Protein AF-A0AA40C578-F1 (afdb_monomer_lite)

Radius of gyration: 15.39 Å; chains: 1; bounding box: 48×31×40 Å

Secondary structure (DSSP, 8-state):
-PPPP--PPPS--S--TTSPPPTTSPEEEEEE--HHHHHHH-TTS-----GGG--SS-HHHHHHHHHHHHHHHSS---TTSTTSEEEEEEE-TTTS------

Organism: NCBI:txid252184

Sequence (102 aa):
MALELHIPPCIRASAHPLHPPPPEQPLRIQIEGPLVSIQKLLPEIPWNTSVASLMFPQPAGSELARLAYQKLYGREVRPEVSGDMVVRDEYLGWVMGVTPLT

pLDDT: mean 84.06, std 10.27, range [49.28, 93.81]

Structure (mmCIF, N/CA/C/O backbone):
data_AF-A0AA40C578-F1
#
_entry.id   AF-A0AA40C578-F1
#
loop_
_atom_site.group_PDB
_atom_site.id
_atom_site.type_symbol
_atom_site.label_atom_id
_atom_site.label_alt_id
_atom_site.label_comp_id
_atom_site.label_asym_id
_atom_site.label_entity_id
_atom_site.label_seq_id
_atom_site.pdbx_PDB_ins_code
_atom_site.Cartn_x
_atom_site.Cartn_y
_atom_site.Cartn_z
_atom_site.occupancy
_atom_site.B_iso_or_equiv
_atom_site.auth_seq_id
_atom_site.auth_comp_id
_atom_site.auth_asym_id
_atom_site.auth_atom_id
_atom_site.pdbx_PDB_model_num
ATOM 1 N N . MET A 1 1 ? -2.485 -17.327 -10.157 1.00 65.50 1 MET A N 1
ATOM 2 C CA . MET A 1 1 ? -3.630 -16.936 -9.306 1.00 65.50 1 MET A CA 1
ATOM 3 C C . MET A 1 1 ? -3.158 -15.845 -8.365 1.00 65.50 1 MET A C 1
ATOM 5 O O . MET A 1 1 ? -2.053 -15.978 -7.849 1.00 65.50 1 MET A O 1
ATOM 9 N N . ALA A 1 2 ? -3.945 -14.781 -8.203 1.00 80.62 2 ALA A N 1
ATOM 10 C CA . ALA A 1 2 ? -3.646 -13.692 -7.277 1.00 80.62 2 ALA A CA 1
ATOM 11 C C . ALA A 1 2 ? -3.745 -14.176 -5.822 1.00 80.62 2 ALA A C 1
ATOM 13 O O . ALA A 1 2 ? -4.670 -14.915 -5.480 1.00 80.62 2 ALA A O 1
ATOM 14 N N . LEU A 1 3 ? -2.791 -13.779 -4.980 1.00 88.00 3 LEU A N 1
ATOM 15 C CA . LEU A 1 3 ? -2.892 -13.956 -3.532 1.00 88.00 3 LEU A CA 1
ATOM 16 C C . LEU A 1 3 ? -3.752 -12.848 -2.915 1.00 88.00 3 LEU A C 1
ATOM 18 O O . LEU A 1 3 ? -3.828 -11.741 -3.440 1.00 88.00 3 LEU A O 1
ATOM 22 N N . GLU A 1 4 ? -4.363 -13.134 -1.768 1.00 89.38 4 GLU A N 1
ATOM 23 C CA . GLU A 1 4 ? -5.118 -12.139 -1.011 1.00 89.38 4 GLU A CA 1
ATOM 2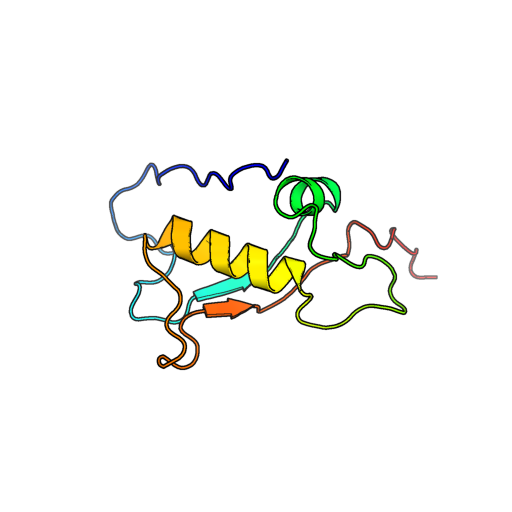4 C C . GLU A 1 4 ? -4.186 -11.290 -0.132 1.00 89.38 4 GLU A C 1
ATOM 26 O O . GLU A 1 4 ? -3.305 -11.814 0.556 1.00 89.38 4 GLU A O 1
ATOM 31 N N . LEU A 1 5 ? -4.399 -9.971 -0.115 1.00 90.75 5 LEU A N 1
ATOM 32 C CA . LEU A 1 5 ? -3.727 -9.083 0.830 1.00 90.75 5 LEU A CA 1
ATOM 33 C C . LEU A 1 5 ? -4.277 -9.316 2.244 1.00 90.75 5 LEU A C 1
ATOM 35 O O . LEU A 1 5 ? -5.446 -9.038 2.519 1.00 90.75 5 LEU A O 1
ATOM 39 N N . HIS A 1 6 ? -3.420 -9.772 3.156 1.00 90.88 6 HIS A N 1
ATOM 40 C CA . HIS A 1 6 ? -3.753 -9.928 4.569 1.00 90.88 6 HIS A CA 1
ATOM 41 C C . HIS A 1 6 ? -3.068 -8.847 5.412 1.00 90.88 6 HIS A C 1
ATOM 43 O O . HIS A 1 6 ? -1.841 -8.771 5.450 1.00 90.88 6 HIS A O 1
ATOM 49 N N . ILE A 1 7 ? -3.867 -8.037 6.112 1.00 89.56 7 ILE A N 1
ATOM 50 C CA . ILE A 1 7 ? -3.400 -7.092 7.132 1.00 89.56 7 ILE A CA 1
ATOM 51 C C . ILE A 1 7 ? -3.898 -7.615 8.484 1.00 89.56 7 ILE A C 1
ATOM 53 O O . ILE A 1 7 ? -5.114 -7.686 8.680 1.00 89.56 7 ILE A O 1
ATOM 57 N N . PRO A 1 8 ? -3.002 -8.011 9.405 1.00 89.06 8 PRO A N 1
ATOM 58 C CA . PRO A 1 8 ? -3.409 -8.477 10.722 1.00 89.06 8 PRO A CA 1
ATOM 59 C C . PRO A 1 8 ? -4.189 -7.398 11.487 1.00 89.06 8 PRO A C 1
ATOM 61 O O . PRO A 1 8 ? -3.866 -6.211 11.369 1.00 89.06 8 PRO A O 1
ATOM 64 N N . PRO A 1 9 ? -5.182 -7.781 12.307 1.00 84.06 9 PRO A N 1
ATOM 65 C CA . PRO A 1 9 ? -5.873 -6.826 13.160 1.00 84.06 9 PRO A CA 1
ATOM 66 C C . PRO A 1 9 ? -4.894 -6.193 14.153 1.00 84.06 9 PRO A C 1
ATOM 68 O O . PRO A 1 9 ? -3.936 -6.827 14.607 1.00 84.06 9 PRO A O 1
ATOM 71 N N . CYS A 1 10 ? -5.145 -4.938 14.523 1.00 83.81 10 CYS A N 1
ATOM 72 C CA . CYS A 1 10 ? -4.321 -4.279 15.526 1.00 83.81 10 CYS A CA 1
ATOM 73 C C . CYS A 1 10 ? -4.497 -4.954 16.894 1.00 83.81 10 CYS A C 1
ATOM 75 O O . CYS A 1 10 ? -5.617 -5.186 17.345 1.00 83.81 10 CYS A O 1
ATOM 77 N N . ILE A 1 11 ? -3.386 -5.205 17.594 1.00 86.31 11 ILE A N 1
ATOM 78 C CA . ILE A 1 11 ? -3.401 -5.724 18.972 1.00 86.31 11 ILE A CA 1
ATOM 79 C C . ILE A 1 11 ? -3.868 -4.677 19.998 1.00 86.31 11 ILE A C 1
ATOM 81 O O . ILE A 1 11 ? -4.165 -5.017 21.141 1.00 86.31 11 ILE A O 1
ATOM 85 N N . ARG A 1 12 ? -3.903 -3.392 19.614 1.00 85.06 12 ARG A N 1
ATOM 86 C CA . ARG A 1 12 ? -4.353 -2.275 20.453 1.00 85.06 12 ARG A CA 1
ATOM 87 C C . ARG A 1 12 ? -5.687 -1.753 19.935 1.00 85.06 12 ARG A C 1
ATOM 89 O O . ARG A 1 12 ? -5.783 -1.326 18.790 1.00 85.06 12 ARG A O 1
ATOM 96 N N . ALA A 1 13 ? -6.695 -1.731 20.802 1.00 77.69 13 ALA A N 1
ATOM 97 C CA . ALA A 1 13 ? -8.019 -1.215 20.455 1.00 77.69 13 ALA A CA 1
ATOM 98 C C . ALA A 1 13 ? -8.140 0.314 20.615 1.00 77.69 13 ALA A C 1
ATOM 100 O O . ALA A 1 13 ? -8.947 0.944 19.938 1.00 77.69 13 ALA A O 1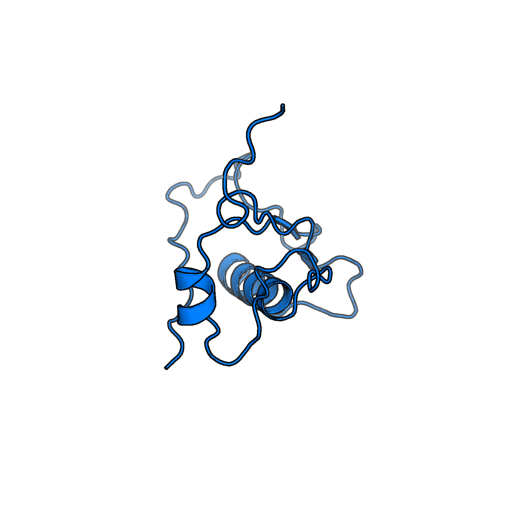
ATOM 101 N N . SER A 1 14 ? -7.354 0.931 21.504 1.00 82.25 14 SER A N 1
ATOM 102 C CA . SER A 1 14 ? -7.402 2.380 21.743 1.00 82.25 14 SER A CA 1
ATOM 103 C C . SER A 1 14 ? -6.773 3.165 20.594 1.00 82.25 14 SER A C 1
ATOM 105 O O . SER A 1 14 ? -5.764 2.729 20.042 1.00 82.25 14 SER A O 1
ATOM 107 N N . ALA A 1 15 ? -7.297 4.358 20.299 1.00 79.75 15 ALA A N 1
ATOM 108 C CA . ALA A 1 15 ? -6.680 5.274 19.341 1.00 79.75 15 ALA A CA 1
ATOM 109 C C . ALA A 1 15 ? -5.189 5.488 19.662 1.00 79.75 15 ALA A C 1
ATOM 111 O O . ALA A 1 15 ? -4.816 5.725 20.812 1.00 79.75 15 ALA A O 1
ATOM 112 N N . HIS A 1 16 ? -4.336 5.376 18.646 1.00 82.50 16 HIS A N 1
ATOM 113 C CA . HIS A 1 16 ? -2.889 5.485 18.782 1.00 82.50 16 HIS A CA 1
ATOM 114 C C . HIS A 1 16 ? -2.335 6.334 17.633 1.00 82.50 16 HIS A C 1
ATOM 116 O O . HIS A 1 16 ? -2.807 6.174 16.509 1.00 82.50 16 HIS A O 1
ATOM 122 N N . PRO A 1 17 ? -1.295 7.161 17.844 1.00 84.06 17 PRO A N 1
ATOM 123 C CA . PRO A 1 17 ? -0.684 7.963 16.773 1.00 84.06 17 PRO A CA 1
ATOM 124 C C . PRO A 1 17 ? -0.124 7.161 15.585 1.00 84.06 17 PRO A C 1
ATOM 126 O O . PRO A 1 17 ? 0.201 7.737 14.557 1.00 84.06 17 PRO A O 1
ATOM 129 N N . LEU A 1 18 ? 0.016 5.841 15.744 1.00 84.44 18 LEU A N 1
ATOM 130 C CA . LEU A 1 18 ? 0.491 4.916 14.704 1.00 84.44 18 LEU A CA 1
ATOM 131 C C . LEU A 1 18 ? -0.647 4.120 14.047 1.00 84.44 18 LEU A C 1
ATOM 133 O O . LEU A 1 18 ? -0.381 3.234 13.242 1.00 84.44 18 LEU A O 1
ATOM 137 N N . HIS A 1 19 ? -1.901 4.370 14.424 1.00 88.19 19 HIS A N 1
ATOM 138 C CA . HIS A 1 19 ? -3.037 3.797 13.713 1.00 88.19 19 HIS A CA 1
ATOM 139 C C . HIS A 1 19 ? -3.284 4.574 12.419 1.00 88.19 19 HIS A C 1
ATOM 141 O O . HIS A 1 19 ? -2.951 5.762 12.345 1.00 88.19 19 HIS A O 1
ATOM 147 N N . PRO A 1 20 ? -3.898 3.930 11.412 1.00 88.38 20 PRO A N 1
ATOM 148 C CA . PRO A 1 20 ? -4.457 4.656 10.287 1.00 88.38 20 PRO A CA 1
ATOM 149 C C . PRO A 1 20 ? -5.362 5.795 10.782 1.00 88.38 20 PRO A C 1
ATOM 151 O O . PRO A 1 20 ? -6.027 5.644 11.817 1.00 88.38 20 PRO A O 1
ATOM 154 N N . PRO A 1 21 ? -5.401 6.931 10.067 1.00 88.81 21 PRO A N 1
ATOM 155 C CA . PRO A 1 21 ? -6.300 8.019 10.408 1.00 88.81 21 PRO A CA 1
ATOM 156 C C . PRO A 1 21 ? -7.766 7.546 10.347 1.00 88.81 21 PRO A C 1
ATOM 158 O O . PRO A 1 21 ? -8.060 6.539 9.695 1.00 88.81 21 PRO A O 1
ATOM 161 N N . PRO A 1 22 ? -8.703 8.247 11.006 1.00 86.44 22 PRO A N 1
ATOM 162 C CA . PRO A 1 22 ? -10.127 7.953 10.881 1.00 86.44 22 PRO A CA 1
ATOM 163 C C . PRO A 1 22 ? -10.593 7.975 9.414 1.00 86.44 22 PRO A C 1
ATOM 165 O O . PRO A 1 22 ? -10.015 8.721 8.622 1.00 86.44 22 PRO A O 1
ATOM 168 N N . PRO A 1 23 ? -11.649 7.229 9.042 1.00 82.69 23 PRO A N 1
ATOM 169 C CA . PRO A 1 23 ? -12.144 7.173 7.662 1.00 82.69 23 PRO A CA 1
ATOM 170 C C . PRO A 1 23 ? -12.591 8.529 7.086 1.00 82.69 23 PRO A C 1
ATOM 172 O O . PRO A 1 23 ? -12.793 8.664 5.881 1.00 82.69 23 PRO A O 1
ATOM 175 N N . GLU A 1 24 ? -12.826 9.530 7.926 1.00 84.56 24 GLU A N 1
ATOM 176 C CA . GLU A 1 24 ? -13.187 10.892 7.523 1.00 84.56 24 GLU A CA 1
ATOM 177 C C . GLU A 1 24 ? -11.966 11.708 7.080 1.00 84.56 24 GLU A C 1
ATOM 179 O O . GLU A 1 24 ? -12.115 12.804 6.541 1.00 84.56 24 GLU A O 1
ATOM 184 N N . GLN A 1 25 ? -10.759 11.193 7.316 1.00 84.94 25 GLN A N 1
ATOM 185 C CA . GLN A 1 25 ? -9.505 11.825 6.948 1.00 84.94 25 GLN A CA 1
ATOM 186 C C . GLN A 1 25 ? -8.833 11.069 5.790 1.00 84.94 25 GLN A C 1
ATOM 188 O O . GLN A 1 25 ? -8.817 9.838 5.786 1.00 84.94 25 GLN A O 1
ATOM 193 N N . PRO A 1 26 ? -8.217 11.790 4.836 1.00 84.62 26 PRO A N 1
ATOM 194 C CA . PRO A 1 26 ? -7.434 11.199 3.755 1.00 84.62 26 PRO A CA 1
ATOM 195 C C . PRO A 1 26 ? -6.374 10.200 4.227 1.00 84.62 26 PRO A C 1
ATOM 197 O O . PRO A 1 26 ? -5.480 10.560 5.002 1.00 84.62 26 PRO A O 1
ATOM 200 N N . LEU A 1 27 ? -6.392 8.979 3.681 1.00 90.69 27 LEU A N 1
ATOM 201 C CA . LEU A 1 27 ? -5.281 8.042 3.842 1.00 90.69 27 LEU A CA 1
ATOM 202 C C . LEU A 1 27 ? -4.233 8.284 2.750 1.00 90.69 27 LEU A C 1
ATOM 204 O O . LEU A 1 27 ? -4.508 8.164 1.555 1.00 90.69 27 LEU A O 1
ATOM 208 N N . ARG A 1 28 ? -3.002 8.590 3.166 1.00 92.00 28 ARG A N 1
ATOM 209 C CA . ARG A 1 28 ? -1.842 8.704 2.273 1.00 92.00 28 ARG A CA 1
ATOM 210 C C . ARG A 1 28 ? -1.020 7.427 2.355 1.00 92.00 28 ARG A C 1
ATOM 212 O O . ARG A 1 28 ? -0.486 7.121 3.417 1.00 92.00 28 ARG A O 1
ATOM 219 N N . ILE A 1 29 ? -0.914 6.710 1.244 1.00 90.12 29 ILE A N 1
ATOM 220 C CA . ILE A 1 29 ? -0.255 5.405 1.178 1.00 90.12 29 ILE A CA 1
ATOM 221 C C . ILE A 1 29 ? 1.106 5.563 0.509 1.00 90.12 29 ILE A C 1
ATOM 223 O O . ILE A 1 29 ? 1.204 6.106 -0.588 1.00 90.12 29 ILE A O 1
ATOM 227 N N . GLN A 1 30 ? 2.146 5.081 1.180 1.00 90.56 30 GLN A N 1
ATOM 228 C CA . GLN A 1 30 ? 3.490 4.949 0.632 1.00 90.56 30 GLN A CA 1
ATOM 229 C C . GLN A 1 30 ? 3.753 3.470 0.384 1.00 90.56 30 GLN A C 1
ATOM 231 O O . GLN A 1 30 ? 3.594 2.648 1.288 1.00 90.56 30 GLN A O 1
ATOM 236 N N . ILE A 1 31 ? 4.094 3.137 -0.855 1.00 87.38 31 ILE A N 1
ATOM 237 C CA . ILE A 1 31 ? 4.303 1.761 -1.282 1.00 87.38 31 ILE A CA 1
ATOM 238 C C . ILE A 1 31 ? 5.796 1.500 -1.295 1.00 87.38 31 ILE A C 1
ATOM 240 O O . ILE A 1 31 ? 6.534 2.063 -2.098 1.00 87.38 31 ILE A O 1
ATOM 244 N N . GLU A 1 32 ? 6.222 0.610 -0.410 1.00 82.94 32 GLU A N 1
ATOM 245 C CA . GLU A 1 32 ? 7.573 0.074 -0.382 1.00 82.94 32 GLU A CA 1
ATOM 246 C C . GLU A 1 32 ? 7.478 -1.443 -0.450 1.00 82.94 32 GLU A C 1
ATOM 248 O O . GLU A 1 32 ? 6.710 -2.060 0.292 1.00 82.94 32 GLU A O 1
ATOM 253 N N . GLY A 1 33 ? 8.253 -2.079 -1.322 1.00 69.69 33 GLY A N 1
ATOM 254 C CA . GLY A 1 33 ? 8.306 -3.531 -1.288 1.00 69.69 33 GLY A CA 1
ATOM 255 C C . GLY A 1 33 ? 9.000 -4.193 -2.469 1.00 69.69 33 GLY A C 1
ATOM 256 O O . GLY A 1 33 ? 9.205 -3.580 -3.518 1.00 69.69 33 GLY A O 1
ATOM 257 N N . PRO A 1 34 ? 9.368 -5.474 -2.304 1.00 66.38 34 PRO A N 1
ATOM 258 C CA . PRO A 1 34 ? 9.989 -6.264 -3.351 1.00 66.38 34 PRO A CA 1
ATOM 259 C C . PRO A 1 34 ? 8.973 -6.628 -4.442 1.00 66.38 34 PRO A C 1
ATOM 261 O O . PRO A 1 34 ? 7.860 -7.075 -4.154 1.00 66.38 34 PRO A O 1
ATOM 264 N N . LEU A 1 35 ? 9.418 -6.525 -5.698 1.00 77.19 35 LEU A N 1
ATOM 265 C CA . LEU A 1 35 ? 8.705 -6.888 -6.932 1.00 77.19 35 LEU A CA 1
ATOM 266 C C . LEU A 1 35 ? 7.844 -8.161 -6.806 1.00 77.19 35 LEU A C 1
ATOM 268 O O . LEU A 1 35 ? 6.700 -8.195 -7.253 1.00 77.19 35 LEU A O 1
ATOM 272 N N . VAL A 1 36 ? 8.382 -9.195 -6.153 1.00 82.38 36 VAL A N 1
ATOM 273 C CA . VAL A 1 36 ? 7.747 -10.514 -6.023 1.00 82.38 36 VAL A CA 1
ATOM 274 C C . VAL A 1 36 ? 6.394 -10.449 -5.312 1.00 82.38 36 VAL A C 1
ATOM 276 O O . VAL A 1 36 ? 5.475 -11.173 -5.688 1.00 82.38 36 VAL A O 1
ATOM 279 N N . SER A 1 37 ? 6.245 -9.610 -4.285 1.00 86.06 37 SER A N 1
ATOM 280 C CA . SER A 1 37 ? 4.986 -9.523 -3.535 1.00 86.06 37 SER A CA 1
ATOM 281 C C . SER A 1 37 ? 3.888 -8.876 -4.371 1.00 86.06 37 SER A C 1
ATOM 283 O O . SER A 1 37 ? 2.775 -9.394 -4.420 1.00 86.06 37 SER A O 1
ATOM 285 N N . ILE A 1 38 ? 4.218 -7.797 -5.086 1.00 87.00 38 ILE A N 1
ATOM 286 C CA . ILE A 1 38 ? 3.276 -7.107 -5.974 1.00 87.00 38 ILE A CA 1
ATOM 287 C C . ILE A 1 38 ? 2.850 -8.038 -7.108 1.00 87.00 38 ILE A C 1
ATOM 289 O O . ILE A 1 38 ? 1.659 -8.188 -7.345 1.00 87.00 38 ILE A O 1
ATOM 293 N N . GLN A 1 39 ? 3.786 -8.762 -7.726 1.00 86.56 39 GLN A N 1
ATOM 294 C CA . GLN A 1 39 ? 3.469 -9.749 -8.766 1.00 86.56 39 GLN A CA 1
ATOM 295 C C . GLN A 1 39 ? 2.598 -10.907 -8.260 1.00 86.56 39 GLN A C 1
ATOM 297 O O . GLN A 1 39 ? 1.794 -11.449 -9.010 1.00 86.56 39 GLN A O 1
ATOM 302 N N . LYS A 1 40 ? 2.739 -11.316 -6.994 1.00 89.31 40 LYS A N 1
ATOM 303 C CA . LYS A 1 40 ? 1.885 -12.361 -6.406 1.00 89.31 40 LYS A CA 1
ATOM 304 C C . LYS A 1 40 ? 0.475 -11.861 -6.104 1.00 89.31 40 LYS A C 1
ATOM 306 O O . LYS A 1 40 ? -0.477 -12.618 -6.276 1.00 89.31 40 LYS A O 1
ATOM 311 N N . LEU A 1 41 ? 0.345 -10.626 -5.626 1.00 90.75 41 LEU A N 1
ATOM 312 C CA . LEU A 1 41 ? -0.949 -10.011 -5.319 1.00 90.75 41 LEU A CA 1
ATOM 313 C C . LEU A 1 41 ? -1.691 -9.602 -6.596 1.00 90.75 41 LEU A C 1
ATOM 315 O O . LEU A 1 41 ? -2.896 -9.790 -6.692 1.00 90.75 41 LEU A O 1
ATOM 319 N N . LEU A 1 42 ? -0.965 -9.082 -7.584 1.00 92.31 42 LEU A N 1
ATOM 320 C CA . LEU A 1 42 ? -1.500 -8.455 -8.791 1.00 92.31 42 LEU A CA 1
ATOM 321 C C . LEU A 1 42 ? -0.783 -8.986 -10.049 1.00 92.31 42 LEU A C 1
ATOM 323 O O . LEU A 1 42 ? -0.141 -8.218 -10.762 1.00 92.31 42 LEU A O 1
ATOM 327 N N . PRO A 1 43 ? -0.865 -10.297 -10.348 1.00 91.56 43 PRO A N 1
ATOM 328 C CA . PRO A 1 43 ? -0.086 -10.922 -11.424 1.00 91.56 43 PRO A CA 1
ATOM 329 C C . PRO A 1 43 ? -0.407 -10.399 -12.828 1.00 91.56 43 PRO A C 1
ATOM 331 O O . PRO A 1 43 ? 0.402 -10.557 -13.737 1.00 91.56 43 PRO A O 1
ATOM 334 N N . GLU A 1 44 ? -1.582 -9.801 -13.011 1.00 93.62 44 GLU A N 1
ATOM 335 C CA . GLU A 1 44 ? -2.062 -9.308 -14.306 1.00 93.62 44 GLU A CA 1
ATOM 336 C C . GLU A 1 44 ? -1.858 -7.799 -14.482 1.00 93.62 44 GLU A C 1
ATOM 338 O O . GLU A 1 44 ? -2.128 -7.262 -15.555 1.00 93.62 44 GLU A O 1
ATOM 343 N N . ILE A 1 45 ? -1.374 -7.103 -13.447 1.00 91.75 45 ILE A N 1
ATOM 344 C CA . ILE A 1 45 ? -1.208 -5.651 -13.466 1.00 91.75 45 ILE A CA 1
ATOM 345 C C . ILE A 1 45 ? 0.285 -5.318 -13.527 1.00 91.75 45 ILE A C 1
ATOM 347 O O . ILE A 1 45 ? 1.062 -5.820 -12.712 1.00 91.75 45 ILE A O 1
ATOM 351 N N . PRO A 1 46 ? 0.721 -4.468 -14.472 1.00 88.88 46 PRO A N 1
ATOM 352 C CA . PRO A 1 46 ? 2.132 -4.157 -14.626 1.00 88.88 46 PRO A CA 1
ATOM 353 C C . PRO A 1 46 ? 2.688 -3.402 -13.411 1.00 88.88 46 PRO A C 1
ATOM 355 O O . PRO A 1 46 ? 2.104 -2.423 -12.934 1.00 88.88 46 PRO A O 1
ATOM 358 N N . TRP A 1 47 ? 3.864 -3.846 -12.965 1.00 87.44 47 TRP A N 1
ATOM 359 C CA . TRP A 1 47 ? 4.747 -3.141 -12.038 1.00 87.44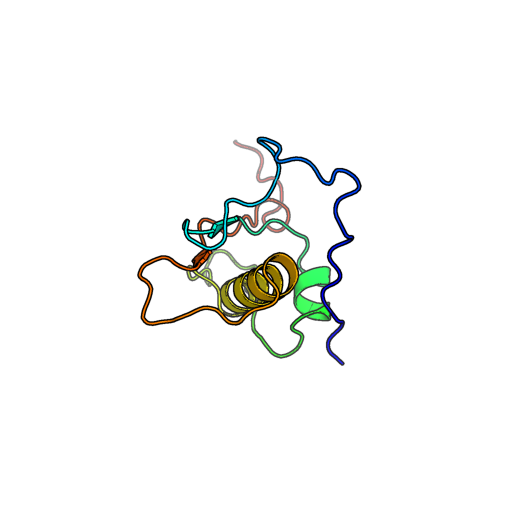 47 TRP A CA 1
ATOM 360 C C . TRP A 1 47 ? 6.126 -3.020 -12.690 1.00 87.44 47 TRP A C 1
ATOM 362 O O . TRP A 1 47 ? 6.863 -4.003 -12.816 1.00 87.44 47 TRP A O 1
ATOM 372 N N . ASN A 1 48 ? 6.438 -1.819 -13.163 1.00 85.44 48 ASN A N 1
ATOM 373 C CA . ASN A 1 48 ? 7.647 -1.514 -13.906 1.00 85.44 48 ASN A CA 1
ATOM 374 C C . ASN A 1 48 ? 8.794 -1.223 -12.942 1.00 85.44 48 ASN A C 1
ATOM 376 O O . ASN A 1 48 ? 8.705 -0.384 -12.051 1.00 85.44 48 ASN A O 1
ATOM 380 N N . THR A 1 49 ? 9.914 -1.899 -13.157 1.00 80.50 49 THR A N 1
ATOM 381 C CA . THR A 1 49 ? 11.127 -1.724 -12.350 1.00 80.50 49 THR A CA 1
ATOM 382 C C . THR A 1 49 ? 12.242 -0.995 -13.085 1.00 80.50 49 THR A C 1
ATOM 384 O O . THR A 1 49 ? 13.223 -0.588 -12.470 1.00 80.50 49 THR A O 1
ATOM 387 N N . SER A 1 50 ? 12.103 -0.819 -14.400 1.00 79.12 50 SER A N 1
ATOM 388 C CA . SER A 1 50 ? 13.056 -0.065 -15.207 1.00 79.12 50 SER A CA 1
ATOM 389 C C . SER A 1 50 ? 12.788 1.431 -15.090 1.00 79.12 50 SER A C 1
ATOM 391 O O . SER A 1 50 ? 11.684 1.888 -15.397 1.00 79.12 50 SER A O 1
ATOM 393 N N . VAL A 1 51 ? 13.832 2.186 -14.731 1.00 72.38 51 VAL A N 1
ATOM 394 C CA . VAL A 1 51 ? 13.829 3.656 -14.589 1.00 72.38 51 VAL A CA 1
ATOM 395 C C . VAL A 1 51 ? 13.252 4.354 -15.810 1.00 72.38 51 VAL A C 1
ATOM 397 O O . VAL A 1 51 ? 12.466 5.285 -15.680 1.00 72.38 51 VAL A O 1
ATOM 400 N N . ALA A 1 52 ? 13.608 3.873 -17.002 1.00 75.81 52 ALA A N 1
ATOM 401 C CA . ALA A 1 52 ? 13.180 4.465 -18.266 1.00 75.81 52 ALA A CA 1
ATOM 402 C C . ALA A 1 52 ? 11.665 4.338 -18.520 1.00 75.81 52 ALA A C 1
ATOM 404 O O . ALA A 1 52 ? 11.131 5.017 -19.389 1.00 75.81 52 ALA A O 1
ATOM 405 N N . SER A 1 53 ? 10.984 3.463 -17.778 1.00 75.19 53 SER A N 1
ATOM 406 C CA . SER A 1 53 ? 9.554 3.159 -17.916 1.00 75.19 53 SER A CA 1
ATOM 407 C C . SER A 1 53 ? 8.738 3.499 -16.666 1.00 75.19 53 SER A C 1
ATOM 409 O O . SER A 1 53 ? 7.593 3.060 -16.541 1.00 75.19 53 SER A O 1
ATOM 411 N N . LEU A 1 54 ? 9.323 4.240 -15.718 1.00 80.12 54 LEU A N 1
ATOM 412 C CA . LEU A 1 54 ? 8.613 4.624 -14.505 1.00 80.12 54 LEU A CA 1
ATOM 413 C C . LEU A 1 54 ? 7.563 5.683 -14.821 1.00 80.12 54 LEU A C 1
ATOM 415 O O . LEU A 1 54 ? 7.859 6.763 -15.326 1.00 80.12 54 LEU A O 1
ATOM 419 N N . MET A 1 55 ? 6.326 5.346 -14.483 1.00 85.75 55 MET A N 1
ATOM 420 C CA . MET A 1 55 ? 5.192 6.256 -14.446 1.00 85.75 55 MET A CA 1
ATOM 421 C C . MET A 1 55 ? 4.695 6.320 -13.009 1.00 85.75 55 MET A C 1
ATOM 423 O O . MET A 1 55 ? 4.759 5.313 -12.309 1.00 85.75 55 MET A O 1
ATOM 427 N N . PHE A 1 56 ? 4.201 7.478 -12.581 1.00 87.81 56 PHE A N 1
ATOM 428 C CA . PHE A 1 56 ? 3.637 7.636 -11.248 1.00 87.81 56 PHE A CA 1
ATOM 429 C C . PHE A 1 56 ? 2.198 8.172 -11.316 1.00 87.81 56 PHE A C 1
ATOM 431 O O . PHE A 1 56 ? 1.963 9.165 -12.013 1.00 87.81 56 PHE A O 1
ATOM 438 N N . PRO A 1 57 ? 1.260 7.575 -10.560 1.00 90.00 57 PRO A N 1
ATOM 439 C CA . PRO A 1 57 ? 1.403 6.284 -9.879 1.00 90.00 57 PRO A CA 1
ATOM 440 C C . PRO A 1 57 ? 1.456 5.124 -10.889 1.00 90.00 57 PRO A C 1
ATOM 442 O O . PRO A 1 57 ? 0.903 5.211 -11.990 1.00 90.00 57 PRO A O 1
ATOM 445 N N . GLN A 1 58 ? 2.099 4.021 -10.523 1.00 90.94 58 GLN A N 1
ATOM 446 C CA . GLN A 1 58 ? 2.061 2.796 -11.308 1.00 90.94 58 GLN A CA 1
ATOM 447 C C . GLN A 1 58 ? 0.688 2.118 -11.189 1.00 90.94 58 GLN A C 1
ATOM 449 O O . GLN A 1 58 ? 0.050 2.181 -10.131 1.00 90.94 58 GLN A O 1
ATOM 454 N N . PRO A 1 59 ? 0.226 1.403 -12.232 1.00 91.88 59 PRO A N 1
ATOM 455 C CA . PRO A 1 59 ? -1.053 0.694 -12.191 1.00 91.88 59 PRO A CA 1
ATOM 456 C C . PRO A 1 59 ? -1.164 -0.283 -11.012 1.00 91.88 59 PRO A C 1
ATOM 458 O O . PRO A 1 59 ? -2.130 -0.226 -10.253 1.00 91.88 59 PRO A O 1
ATOM 461 N N . ALA A 1 60 ? -0.149 -1.129 -10.797 1.00 91.19 60 ALA A N 1
ATOM 462 C CA . ALA A 1 60 ? -0.158 -2.066 -9.673 1.00 91.19 60 ALA A CA 1
ATOM 463 C C . ALA A 1 60 ? 0.011 -1.367 -8.313 1.00 91.19 60 ALA A C 1
ATOM 465 O O . ALA A 1 60 ? -0.490 -1.868 -7.309 1.00 91.19 60 ALA A O 1
ATOM 466 N N . GLY A 1 61 ? 0.652 -0.194 -8.266 1.00 91.12 61 GLY A N 1
ATOM 467 C CA . GLY A 1 61 ? 0.730 0.607 -7.044 1.00 91.12 61 GLY A CA 1
ATOM 468 C C . GLY A 1 61 ? -0.628 1.172 -6.650 1.00 91.12 61 GLY A C 1
ATOM 469 O O . GLY A 1 61 ? -1.079 0.992 -5.520 1.00 91.12 61 GLY A O 1
ATOM 470 N N . SER A 1 62 ? -1.337 1.761 -7.611 1.00 92.25 62 SER A N 1
ATOM 471 C CA . SER A 1 62 ? -2.700 2.264 -7.410 1.00 92.25 62 SER A CA 1
ATOM 472 C C . SER A 1 62 ? -3.649 1.167 -6.927 1.00 92.25 62 SER A C 1
ATOM 474 O O . SER A 1 62 ? -4.409 1.372 -5.980 1.00 92.25 62 SER A O 1
ATOM 476 N N . GLU A 1 63 ? -3.566 -0.022 -7.524 1.00 93.44 63 GLU A N 1
ATOM 477 C CA . GLU A 1 63 ? -4.412 -1.147 -7.129 1.00 93.44 63 GLU A CA 1
ATOM 478 C C . GLU A 1 63 ? -4.038 -1.705 -5.747 1.00 93.44 63 GLU A C 1
ATOM 480 O O . GLU A 1 63 ? -4.917 -2.003 -4.936 1.00 93.44 63 GLU A O 1
ATOM 485 N N . LEU A 1 64 ? -2.745 -1.788 -5.420 1.00 93.00 64 LEU A N 1
ATOM 486 C CA . LEU A 1 64 ? -2.303 -2.202 -4.088 1.00 93.00 64 LEU A CA 1
ATOM 487 C C . LEU A 1 64 ? -2.779 -1.222 -3.008 1.00 93.00 64 LEU A C 1
ATOM 489 O O . LEU A 1 64 ? -3.248 -1.648 -1.952 1.00 93.00 64 LEU A O 1
ATOM 493 N N . ALA A 1 65 ? -2.694 0.082 -3.275 1.00 92.81 65 ALA A N 1
ATOM 494 C CA . ALA A 1 65 ? -3.197 1.119 -2.383 1.00 92.81 65 ALA A CA 1
ATOM 495 C C . ALA A 1 65 ? -4.711 0.983 -2.153 1.00 92.81 65 ALA A C 1
ATOM 497 O O . ALA A 1 65 ? -5.169 1.040 -1.009 1.00 92.81 65 ALA A O 1
ATOM 498 N N . ARG A 1 66 ? -5.474 0.713 -3.219 1.00 93.81 66 ARG A N 1
ATOM 499 C CA . ARG A 1 66 ? -6.917 0.456 -3.154 1.00 93.81 66 ARG A CA 1
ATOM 500 C C . ARG A 1 66 ? -7.233 -0.760 -2.277 1.00 93.81 66 ARG A C 1
ATOM 502 O O . ARG A 1 66 ? -8.053 -0.655 -1.367 1.00 93.81 66 ARG A O 1
ATOM 509 N N . LEU A 1 67 ? -6.547 -1.887 -2.490 1.00 93.31 67 LEU A N 1
ATOM 510 C CA . LEU A 1 67 ? -6.708 -3.099 -1.673 1.00 93.31 67 LEU A CA 1
ATOM 511 C C . LEU A 1 67 ? -6.357 -2.854 -0.201 1.00 93.31 67 LEU A C 1
ATOM 513 O O . LEU A 1 67 ? -7.078 -3.302 0.692 1.00 93.31 67 LEU A O 1
ATOM 517 N N . ALA A 1 68 ? -5.271 -2.128 0.070 1.00 92.69 68 ALA A N 1
ATOM 518 C CA . ALA A 1 68 ? -4.874 -1.782 1.429 1.00 92.69 68 ALA A CA 1
ATOM 519 C C . ALA A 1 68 ? -5.934 -0.910 2.117 1.00 92.69 68 ALA A C 1
ATOM 521 O O . ALA A 1 68 ? -6.331 -1.213 3.241 1.00 92.69 68 ALA A O 1
ATOM 522 N N . TYR A 1 69 ? -6.450 0.116 1.434 1.00 93.56 69 TYR A N 1
ATOM 523 C CA . TYR A 1 69 ? -7.530 0.962 1.945 1.00 93.56 69 TYR A CA 1
ATOM 524 C C . TYR A 1 69 ? -8.765 0.135 2.320 1.00 93.56 69 TYR A C 1
ATOM 526 O O . TYR A 1 69 ? -9.276 0.249 3.436 1.00 93.56 69 TYR A O 1
ATOM 534 N N . GLN A 1 70 ? -9.204 -0.751 1.422 1.00 93.38 70 GLN A N 1
ATOM 535 C CA . GLN A 1 70 ? -10.348 -1.627 1.670 1.00 93.38 70 GLN A CA 1
ATOM 536 C C . GLN A 1 70 ? -10.137 -2.530 2.882 1.00 93.38 70 GLN A C 1
ATOM 538 O O . GLN A 1 70 ? -11.040 -2.686 3.700 1.00 93.38 70 GLN A O 1
ATOM 543 N N . LYS A 1 71 ? -8.947 -3.124 3.018 1.00 91.94 71 LYS A N 1
ATOM 544 C CA . LYS A 1 71 ? -8.625 -3.997 4.151 1.00 91.94 71 LYS A CA 1
ATOM 545 C C . LYS A 1 71 ? -8.542 -3.236 5.472 1.00 91.94 71 LYS A C 1
ATOM 547 O O . LYS A 1 71 ? -8.923 -3.792 6.496 1.00 91.94 71 LYS A O 1
ATOM 552 N N . LEU A 1 72 ? -8.083 -1.986 5.454 1.00 91.06 72 LEU A N 1
ATOM 553 C CA . LEU A 1 72 ? -7.978 -1.150 6.652 1.00 91.06 72 LEU A CA 1
ATOM 554 C C . LEU A 1 72 ? -9.332 -0.611 7.125 1.00 91.06 72 LEU A C 1
ATOM 556 O O . LEU A 1 72 ? -9.593 -0.608 8.326 1.00 91.06 72 LEU A O 1
ATOM 560 N N . TYR A 1 73 ? -10.188 -0.160 6.205 1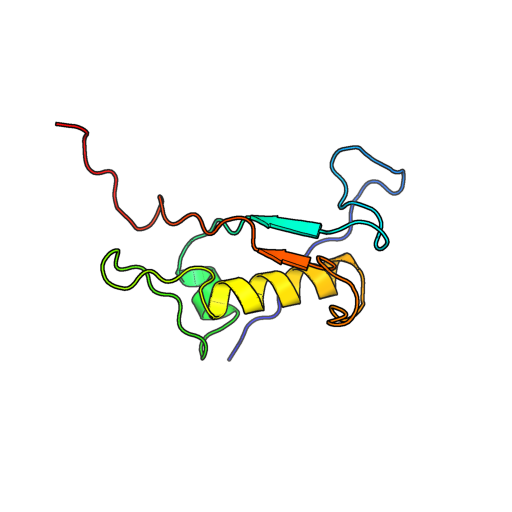.00 90.62 73 TYR A N 1
ATOM 561 C CA . TYR A 1 73 ? -11.445 0.517 6.551 1.00 90.62 73 TYR A CA 1
ATOM 562 C C . TYR A 1 73 ? -12.704 -0.324 6.344 1.00 90.62 73 TYR A C 1
ATOM 564 O O . TYR A 1 73 ? -13.787 0.101 6.741 1.00 90.62 73 TYR A O 1
ATOM 572 N N . GLY A 1 74 ? -12.595 -1.497 5.717 1.00 90.81 74 GLY A N 1
ATOM 573 C CA . GLY A 1 74 ? -13.735 -2.368 5.433 1.00 90.81 74 GLY A CA 1
ATOM 574 C C . GLY A 1 74 ? -14.731 -1.780 4.428 1.00 90.81 74 GLY A C 1
ATOM 575 O O . GLY A 1 74 ? -15.899 -2.163 4.441 1.00 90.81 74 GLY A O 1
ATOM 576 N N . ARG A 1 75 ? -14.303 -0.831 3.585 1.00 91.38 75 ARG A N 1
ATOM 577 C CA . ARG A 1 75 ? -15.153 -0.169 2.585 1.00 91.38 75 ARG A CA 1
ATOM 578 C C . ARG A 1 75 ? -14.386 0.197 1.317 1.00 91.38 75 ARG A C 1
ATOM 580 O O . ARG A 1 75 ? -13.160 0.269 1.321 1.00 91.38 75 ARG A O 1
ATOM 587 N N . GLU A 1 76 ? -15.132 0.486 0.260 1.00 93.31 76 GLU A N 1
ATOM 588 C CA . GLU A 1 76 ? -14.602 0.975 -1.014 1.00 93.31 76 GLU A CA 1
ATOM 589 C C . GLU A 1 76 ? -14.064 2.412 -0.928 1.00 93.31 76 GLU A C 1
ATOM 591 O O . GLU A 1 76 ? -14.526 3.213 -0.110 1.00 93.31 76 GLU A O 1
ATOM 596 N N . VAL A 1 77 ? -13.107 2.735 -1.806 1.00 91.31 77 VAL A N 1
ATOM 597 C CA . VAL A 1 77 ? -12.642 4.115 -2.024 1.00 91.31 77 VAL A CA 1
ATOM 598 C C . VAL A 1 77 ? -13.753 4.892 -2.726 1.00 91.31 77 VAL A C 1
ATOM 600 O O . VAL A 1 77 ? -14.271 4.442 -3.748 1.00 91.31 77 VAL A O 1
ATOM 603 N N . ARG A 1 78 ? -14.110 6.063 -2.198 1.00 90.44 78 ARG A N 1
ATOM 604 C CA . ARG A 1 78 ? -15.185 6.900 -2.738 1.00 90.44 78 ARG A CA 1
ATOM 605 C C . ARG A 1 78 ? -14.620 7.943 -3.700 1.00 90.44 78 ARG A C 1
ATOM 607 O O . ARG A 1 78 ? -13.927 8.856 -3.245 1.00 90.44 78 ARG A O 1
ATOM 614 N N . PRO A 1 79 ? -14.905 7.857 -5.010 1.00 85.44 79 PRO A N 1
ATOM 615 C CA . PRO A 1 79 ? -14.386 8.814 -5.988 1.00 85.44 79 PRO A CA 1
ATOM 616 C C . PRO A 1 79 ? -14.901 10.246 -5.768 1.00 85.44 79 PRO A C 1
ATOM 618 O O . PRO A 1 79 ? -14.242 11.204 -6.164 1.00 85.44 79 PRO A O 1
ATOM 621 N N . GLU A 1 80 ? -16.055 10.411 -5.123 1.00 88.81 80 GLU A N 1
ATOM 622 C CA . GLU A 1 80 ? -16.652 11.708 -4.797 1.00 88.81 80 GLU A CA 1
ATOM 623 C C . GLU A 1 80 ? -15.964 12.434 -3.631 1.00 88.81 80 GLU A C 1
ATOM 625 O O . GLU A 1 80 ? -16.118 13.648 -3.481 1.00 88.81 80 GLU A O 1
ATOM 630 N N . VAL A 1 81 ? -15.190 11.721 -2.806 1.00 85.94 81 VAL A N 1
ATOM 631 C CA . VAL A 1 81 ? -14.447 12.313 -1.693 1.00 85.94 81 VAL A CA 1
ATOM 632 C C . VAL A 1 81 ? -13.029 12.609 -2.160 1.00 85.94 81 VAL A C 1
ATOM 634 O O . VAL A 1 81 ? -12.191 11.720 -2.305 1.00 85.94 81 VAL A O 1
ATOM 637 N N . SER A 1 82 ? -12.748 13.893 -2.385 1.00 83.69 82 SER A N 1
ATOM 638 C CA . SER A 1 82 ? -11.410 14.333 -2.777 1.00 83.69 82 SER A CA 1
ATOM 639 C C . SER A 1 82 ? -10.373 13.881 -1.749 1.00 83.69 82 SER A C 1
ATOM 641 O O . SER A 1 82 ? -10.426 14.257 -0.577 1.00 83.69 82 SER A O 1
ATOM 643 N N . GLY A 1 83 ? -9.431 13.056 -2.205 1.00 83.81 83 GLY A N 1
ATOM 644 C CA . GLY A 1 83 ? -8.362 12.528 -1.370 1.00 83.81 83 GLY A CA 1
ATOM 645 C C . GLY A 1 83 ? -8.783 11.433 -0.390 1.00 83.81 83 GLY A C 1
ATOM 646 O O . GLY A 1 83 ? -8.026 11.200 0.544 1.00 83.81 83 GLY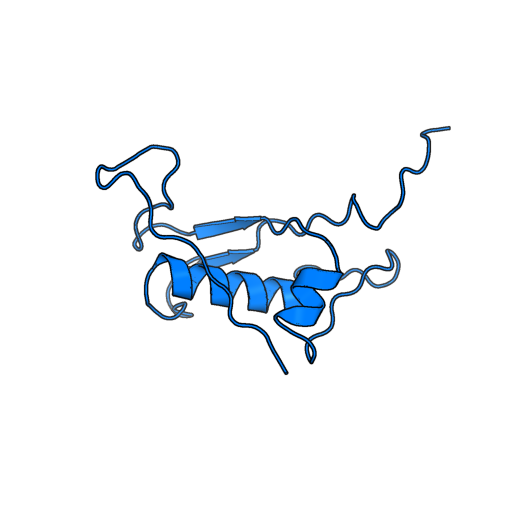 A O 1
ATOM 647 N N . ASP A 1 84 ? -9.920 10.744 -0.578 1.00 88.50 84 ASP A N 1
ATOM 648 C CA . ASP A 1 84 ? -10.315 9.596 0.272 1.00 88.50 84 ASP A CA 1
ATOM 649 C C . ASP A 1 84 ? -9.154 8.595 0.420 1.00 88.50 84 ASP A C 1
ATOM 651 O O . ASP A 1 84 ? -8.846 8.122 1.513 1.00 88.50 84 ASP A O 1
ATOM 655 N N . MET A 1 85 ? -8.430 8.373 -0.681 1.00 91.81 85 MET A N 1
ATOM 656 C CA . MET A 1 85 ? -7.158 7.664 -0.725 1.00 91.81 85 MET A CA 1
ATOM 657 C C . MET A 1 85 ? -6.207 8.362 -1.703 1.00 91.81 85 MET A C 1
ATOM 659 O O . MET A 1 85 ? -6.597 8.719 -2.814 1.00 91.81 85 MET A O 1
ATOM 663 N N . VAL A 1 86 ? -4.943 8.529 -1.310 1.00 91.56 86 VAL A N 1
ATOM 664 C CA . VAL A 1 86 ? -3.891 9.102 -2.161 1.00 91.56 86 VAL A CA 1
ATOM 665 C C . VAL A 1 86 ? -2.660 8.202 -2.132 1.00 91.56 86 VAL A C 1
ATOM 667 O O . VAL A 1 86 ? -2.104 7.949 -1.060 1.00 91.56 86 VAL A O 1
ATOM 670 N N . VAL A 1 87 ? -2.196 7.761 -3.305 1.00 91.38 87 VAL A N 1
ATOM 671 C CA . VAL A 1 87 ? -0.849 7.186 -3.448 1.00 91.38 87 VAL A CA 1
ATOM 672 C C . VAL A 1 87 ? 0.143 8.334 -3.327 1.00 91.38 87 VAL A C 1
ATOM 674 O O . VAL A 1 87 ? 0.135 9.261 -4.134 1.00 91.38 87 VAL A O 1
ATOM 677 N N . ARG A 1 88 ? 0.945 8.315 -2.266 1.00 91.19 88 ARG A N 1
ATOM 678 C CA . ARG A 1 88 ? 1.913 9.368 -1.965 1.00 91.19 88 ARG A CA 1
ATOM 679 C C . ARG A 1 88 ? 3.244 9.119 -2.651 1.00 91.19 88 ARG A C 1
ATOM 681 O O . ARG A 1 88 ? 3.836 10.071 -3.143 1.00 91.19 88 ARG A O 1
ATOM 688 N N . ASP A 1 89 ? 3.715 7.878 -2.610 1.00 88.50 89 ASP A N 1
ATOM 689 C CA . ASP A 1 89 ? 5.027 7.505 -3.126 1.00 88.50 89 ASP A CA 1
ATOM 690 C C . ASP A 1 89 ? 5.095 6.003 -3.434 1.00 88.50 89 ASP A C 1
ATOM 692 O O . ASP A 1 89 ? 4.362 5.201 -2.846 1.00 88.50 89 ASP A O 1
ATOM 696 N N . GLU A 1 90 ? 5.988 5.645 -4.350 1.00 87.56 90 GLU A N 1
ATOM 697 C CA . GLU A 1 90 ? 6.275 4.286 -4.808 1.00 87.56 90 GLU A CA 1
ATOM 698 C C . GLU A 1 90 ? 7.794 4.076 -4.812 1.00 87.56 90 GLU A C 1
ATOM 700 O O . GLU A 1 90 ? 8.497 4.363 -5.784 1.00 87.56 90 GLU A O 1
ATOM 705 N N . TYR A 1 91 ? 8.321 3.577 -3.697 1.00 82.50 91 TYR A N 1
ATOM 706 C CA . TYR A 1 91 ? 9.757 3.467 -3.491 1.00 82.50 91 TYR A CA 1
ATOM 707 C C . TYR A 1 91 ? 10.336 2.200 -4.137 1.00 82.50 91 TYR A C 1
ATOM 709 O O . TYR A 1 91 ? 10.086 1.074 -3.699 1.00 82.50 91 TYR A O 1
ATOM 717 N N . LEU A 1 92 ? 11.188 2.394 -5.149 1.00 78.50 92 LEU A N 1
ATOM 718 C CA . LEU A 1 92 ? 11.869 1.327 -5.898 1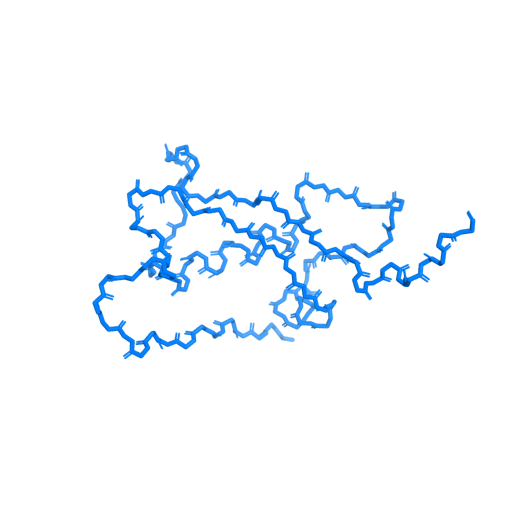.00 78.50 92 LEU A CA 1
ATOM 719 C C . LEU A 1 92 ? 13.362 1.177 -5.566 1.00 78.50 92 LEU A C 1
ATOM 721 O O . LEU A 1 92 ? 14.084 0.489 -6.289 1.00 78.50 92 LEU A O 1
ATOM 725 N N . GLY A 1 93 ? 13.848 1.784 -4.476 1.00 72.69 93 GLY A N 1
ATOM 726 C CA . GLY A 1 93 ? 15.280 1.783 -4.137 1.00 72.69 93 GLY A CA 1
ATOM 727 C C . GLY A 1 93 ? 15.898 0.385 -4.004 1.00 72.69 93 GLY A C 1
ATOM 728 O O . GLY A 1 93 ? 17.064 0.191 -4.332 1.00 72.69 93 GLY A O 1
ATOM 729 N N . TRP A 1 94 ? 15.099 -0.618 -3.630 1.00 67.31 94 TRP A N 1
ATOM 730 C CA . TRP A 1 94 ? 15.524 -2.022 -3.551 1.00 67.31 94 TRP A CA 1
ATOM 731 C C . TRP A 1 94 ? 15.751 -2.691 -4.913 1.00 67.31 94 TRP A C 1
ATOM 733 O O . TRP A 1 94 ? 16.432 -3.710 -4.985 1.00 67.31 94 TRP A O 1
ATOM 743 N N . VAL A 1 95 ? 15.168 -2.150 -5.987 1.00 67.31 95 VAL A N 1
ATOM 744 C CA . VAL A 1 95 ? 15.239 -2.726 -7.340 1.00 67.31 95 VAL A CA 1
ATOM 745 C C . VAL A 1 95 ? 16.309 -2.056 -8.198 1.00 67.31 95 VAL A C 1
ATOM 747 O O . VAL A 1 95 ? 16.892 -2.692 -9.071 1.00 67.31 95 VAL A O 1
ATOM 750 N N . MET A 1 96 ? 16.605 -0.791 -7.912 1.00 63.59 96 MET A N 1
ATOM 751 C CA . MET A 1 96 ? 17.573 0.030 -8.644 1.00 63.59 96 MET A CA 1
ATOM 752 C C . MET A 1 96 ? 19.021 -0.463 -8.528 1.00 63.59 96 MET A C 1
ATOM 754 O O . MET A 1 96 ? 19.873 -0.029 -9.300 1.00 63.59 96 MET A O 1
ATOM 758 N N . GLY A 1 97 ? 19.310 -1.360 -7.577 1.00 57.19 97 GLY A N 1
ATOM 759 C CA . GLY A 1 97 ? 20.676 -1.626 -7.145 1.00 57.19 97 GLY A CA 1
ATOM 760 C C . GLY A 1 97 ? 21.276 -0.380 -6.489 1.00 57.19 97 GLY A C 1
ATOM 761 O O . GLY A 1 97 ? 20.929 0.758 -6.800 1.00 57.19 97 GLY A O 1
ATOM 762 N N . VAL A 1 98 ? 22.177 -0.568 -5.533 1.00 53.06 98 VAL A N 1
ATOM 763 C CA . VAL A 1 98 ? 22.948 0.562 -5.015 1.00 53.06 98 VAL A CA 1
ATOM 764 C C . VAL A 1 98 ? 23.901 0.977 -6.134 1.00 53.06 98 VAL A C 1
ATOM 766 O O . VAL A 1 98 ? 24.920 0.322 -6.331 1.00 53.06 98 VAL A O 1
ATOM 769 N N . THR A 1 99 ? 23.588 2.015 -6.909 1.00 53.84 99 THR A N 1
ATOM 770 C CA . THR A 1 99 ? 24.630 2.695 -7.682 1.00 53.84 99 THR A CA 1
ATOM 771 C C . THR A 1 99 ? 25.528 3.386 -6.658 1.00 53.84 99 THR A C 1
ATOM 773 O O . THR A 1 99 ? 25.030 4.233 -5.910 1.00 53.84 99 THR A O 1
ATOM 776 N N . PRO A 1 100 ? 26.822 3.031 -6.548 1.00 49.28 100 PRO A N 1
ATOM 777 C CA . PRO A 1 100 ? 27.733 3.797 -5.715 1.00 49.28 100 PRO A CA 1
ATOM 778 C C . PRO A 1 100 ? 27.715 5.231 -6.234 1.00 49.28 100 PRO A C 1
ATOM 780 O O . PRO A 1 100 ? 27.831 5.449 -7.442 1.00 49.28 100 PRO A O 1
ATOM 783 N N . LEU A 1 101 ? 27.540 6.198 -5.337 1.00 56.72 101 LEU A N 1
ATOM 784 C CA . LEU A 1 101 ? 27.819 7.589 -5.664 1.00 56.72 101 LEU A CA 1
ATOM 785 C C . LEU A 1 101 ? 29.325 7.661 -5.956 1.00 56.72 101 LEU A C 1
ATOM 787 O O . LEU A 1 101 ? 30.129 7.561 -5.030 1.00 56.72 101 LEU A O 1
ATOM 791 N N . THR A 1 102 ? 29.687 7.701 -7.238 1.00 50.38 102 THR A N 1
ATOM 792 C CA . THR A 1 102 ? 31.047 8.008 -7.702 1.00 50.38 102 THR A CA 1
ATOM 793 C C . THR A 1 102 ? 31.337 9.484 -7.539 1.00 50.38 102 THR A C 1
ATOM 795 O O . THR A 1 102 ? 30.446 10.273 -7.930 1.00 50.38 102 THR A O 1
#

Foldseek 3Di:
DADADDDDDDPDPDDDPPAQDPLVDFGEDAADDDPVNLCRHCVPADDDLDPVPDDPPGRSLVVVQQSVLCNRHVDGQDPPDVRSYHHDYYDNVVSVPPPDPD